Protein AF-A0A654DY50-F1 (afdb_monomer_lite)

Sequence (98 aa):
MIAIKESFAKILEQPDRVAVRDLLKSNFGELNYIDFKADWIENDKLARHILAMVNSGGGIIFIGVSEQDGKIEPSGLSSIRDKADILFEQVTTEQLRV

Structure (mmCIF, N/CA/C/O backbone):
data_AF-A0A654DY50-F1
#
_entry.id   AF-A0A654DY50-F1
#
loop_
_atom_site.group_PDB
_atom_site.id
_atom_site.type_symbol
_atom_site.label_atom_id
_atom_site.label_alt_id
_atom_site.label_comp_id
_atom_site.label_asym_id
_atom_site.label_entity_id
_atom_site.label_seq_id
_atom_site.pdbx_PDB_ins_code
_atom_site.Cartn_x
_atom_site.Cartn_y
_atom_site.Cartn_z
_atom_site.occupancy
_atom_site.B_iso_or_equiv
_atom_site.auth_seq_id
_atom_site.auth_comp_id
_atom_site.auth_asym_id
_atom_site.auth_atom_id
_atom_site.pdbx_PDB_model_num
ATOM 1 N N . MET A 1 1 ? 9.186 14.933 2.533 1.00 51.34 1 MET A N 1
ATOM 2 C CA . MET A 1 1 ? 9.339 13.760 1.640 1.00 51.34 1 MET A CA 1
ATOM 3 C C . MET A 1 1 ? 9.972 12.549 2.338 1.00 51.34 1 MET A C 1
ATOM 5 O O . MET A 1 1 ? 9.458 11.461 2.153 1.00 51.34 1 MET A O 1
ATOM 9 N N . ILE A 1 2 ? 11.008 12.713 3.178 1.00 57.84 2 ILE A N 1
ATOM 10 C CA . ILE A 1 2 ? 11.670 11.614 3.929 1.00 57.84 2 ILE A CA 1
ATOM 11 C C . ILE A 1 2 ? 10.792 11.024 5.057 1.00 57.84 2 ILE A C 1
ATOM 13 O O . ILE A 1 2 ? 10.810 9.823 5.291 1.00 57.84 2 ILE A O 1
ATOM 17 N N . ALA A 1 3 ? 9.956 11.840 5.707 1.00 70.38 3 ALA A N 1
ATOM 18 C CA . ALA A 1 3 ? 9.257 11.450 6.938 1.00 70.38 3 ALA A CA 1
ATOM 19 C C . ALA A 1 3 ? 8.345 10.211 6.821 1.00 70.38 3 ALA A C 1
ATOM 21 O O . ALA A 1 3 ? 8.324 9.394 7.732 1.00 70.38 3 ALA A O 1
ATOM 22 N N . ILE A 1 4 ? 7.610 10.042 5.717 1.00 74.81 4 ILE A N 1
ATOM 23 C CA . ILE A 1 4 ? 6.643 8.941 5.585 1.00 74.81 4 ILE A CA 1
ATOM 24 C C . ILE A 1 4 ? 7.289 7.600 5.245 1.00 74.81 4 ILE A C 1
ATOM 26 O O . ILE A 1 4 ? 6.883 6.583 5.796 1.00 74.81 4 ILE A O 1
ATOM 30 N N . LYS A 1 5 ? 8.325 7.596 4.395 1.00 74.31 5 LYS A N 1
ATOM 31 C CA . LYS A 1 5 ? 9.088 6.380 4.082 1.00 74.31 5 LYS A CA 1
ATOM 32 C C . LYS A 1 5 ? 9.805 5.862 5.333 1.00 74.31 5 LYS A C 1
ATOM 34 O O . LYS A 1 5 ? 9.758 4.668 5.591 1.00 74.31 5 LYS A O 1
ATOM 39 N N . GLU A 1 6 ? 10.359 6.760 6.148 1.00 79.38 6 GLU A N 1
ATOM 40 C CA . GLU A 1 6 ? 10.976 6.420 7.439 1.00 79.38 6 GLU A CA 1
ATOM 41 C C . GLU A 1 6 ? 9.953 5.923 8.472 1.00 79.38 6 GLU A C 1
ATOM 43 O O . GLU A 1 6 ? 10.180 4.914 9.138 1.00 79.38 6 GLU A O 1
ATOM 48 N N . SER A 1 7 ? 8.797 6.587 8.598 1.00 78.75 7 SER A N 1
ATOM 49 C CA . SER A 1 7 ? 7.719 6.105 9.474 1.00 78.75 7 SER A CA 1
ATOM 50 C C . SER A 1 7 ? 7.207 4.730 9.045 1.00 78.75 7 SER A C 1
ATOM 52 O O . SER A 1 7 ? 6.936 3.886 9.895 1.00 78.75 7 SER A O 1
ATOM 54 N N . PHE A 1 8 ? 7.109 4.484 7.737 1.00 80.06 8 PHE A N 1
ATOM 55 C CA . PHE A 1 8 ? 6.715 3.183 7.211 1.00 80.06 8 PHE A CA 1
ATOM 56 C C . PHE A 1 8 ? 7.801 2.121 7.420 1.00 80.06 8 PHE A C 1
ATOM 58 O O . PHE A 1 8 ? 7.479 1.007 7.814 1.00 80.06 8 PHE A O 1
ATOM 65 N N . ALA A 1 9 ? 9.082 2.461 7.247 1.00 83.75 9 ALA A N 1
ATOM 66 C CA . ALA A 1 9 ? 10.196 1.549 7.512 1.00 83.75 9 ALA A CA 1
ATOM 67 C C . ALA A 1 9 ? 10.171 1.022 8.956 1.00 83.75 9 ALA A C 1
ATOM 69 O O . ALA A 1 9 ? 10.279 -0.183 9.170 1.00 83.75 9 ALA A O 1
ATOM 70 N N . LYS A 1 10 ? 9.895 1.892 9.935 1.00 83.94 10 LYS A N 1
ATOM 71 C CA . LYS A 1 10 ? 9.726 1.487 11.343 1.00 83.94 10 LYS A CA 1
ATOM 72 C C . LYS A 1 10 ? 8.582 0.491 11.547 1.00 83.94 10 LYS A C 1
ATOM 74 O O . LYS A 1 10 ? 8.711 -0.437 12.339 1.00 83.94 10 LYS A O 1
ATOM 79 N N . ILE A 1 11 ? 7.475 0.662 10.823 1.00 84.88 11 ILE A N 1
ATOM 80 C CA . ILE A 1 11 ? 6.340 -0.274 10.858 1.00 84.88 11 ILE A CA 1
ATOM 81 C C . ILE A 1 11 ? 6.721 -1.622 10.230 1.00 84.88 11 ILE A C 1
ATOM 83 O O . ILE A 1 11 ? 6.253 -2.657 10.690 1.00 84.88 11 ILE A O 1
ATOM 87 N N . LEU A 1 12 ? 7.568 -1.638 9.198 1.00 84.44 12 LEU A N 1
ATOM 88 C CA . LEU A 1 12 ? 8.048 -2.888 8.600 1.00 84.44 12 LEU A CA 1
ATOM 89 C C . LEU A 1 12 ? 8.999 -3.652 9.532 1.00 84.44 12 LEU A C 1
ATOM 91 O O . LEU A 1 12 ? 8.974 -4.881 9.540 1.00 84.44 12 LEU A O 1
ATOM 95 N N . GLU A 1 13 ? 9.812 -2.945 10.320 1.00 87.94 13 GLU A N 1
ATOM 96 C CA . GLU A 1 13 ? 10.690 -3.553 11.330 1.00 87.94 13 GLU A CA 1
ATOM 97 C C . GLU A 1 13 ? 9.898 -4.156 12.498 1.00 87.94 13 GLU A C 1
ATOM 99 O O . GLU A 1 13 ? 10.217 -5.251 12.965 1.00 87.94 13 GLU A O 1
ATOM 104 N N . GLN A 1 14 ? 8.853 -3.461 12.960 1.00 87.56 14 GLN A N 1
ATOM 105 C CA . GLN A 1 14 ? 7.942 -3.938 14.001 1.00 87.56 14 GLN A CA 1
ATOM 106 C C . GLN A 1 14 ? 6.481 -3.688 13.604 1.00 87.56 14 GLN A C 1
ATOM 108 O O . GLN A 1 14 ? 5.926 -2.627 13.908 1.00 87.56 14 GLN A O 1
ATOM 113 N N . PRO A 1 15 ? 5.837 -4.671 12.946 1.00 83.69 15 PRO A N 1
ATOM 114 C CA . PRO A 1 15 ? 4.447 -4.554 12.531 1.00 83.69 15 PRO A CA 1
ATOM 115 C C . PRO A 1 15 ? 3.514 -4.403 13.734 1.00 83.69 15 PRO A C 1
ATOM 117 O O . PRO A 1 15 ? 3.334 -5.332 14.519 1.00 83.69 15 PRO A O 1
ATOM 120 N N . ASP A 1 16 ? 2.886 -3.235 13.854 1.00 84.69 16 ASP A N 1
ATOM 121 C CA . ASP A 1 16 ? 1.910 -2.936 14.898 1.00 84.69 16 ASP A CA 1
ATOM 122 C C . ASP A 1 16 ? 0.645 -2.292 14.315 1.00 84.69 16 ASP A C 1
ATOM 124 O O . ASP A 1 16 ? 0.687 -1.344 13.524 1.00 84.69 16 ASP A O 1
ATOM 128 N N . ARG A 1 17 ? -0.514 -2.801 14.744 1.00 83.00 17 ARG A N 1
ATOM 129 C CA . ARG A 1 17 ? -1.826 -2.334 14.281 1.00 83.00 17 ARG A CA 1
ATOM 130 C C . ARG A 1 17 ? -2.060 -0.869 14.645 1.00 83.00 17 ARG A C 1
ATOM 132 O O . ARG A 1 17 ? -2.685 -0.148 13.865 1.00 83.00 17 ARG A O 1
ATOM 139 N N . VAL A 1 18 ? -1.631 -0.444 15.835 1.00 83.31 18 VAL A N 1
ATOM 140 C CA . VAL A 1 18 ? -1.830 0.937 16.295 1.00 83.31 18 VAL A CA 1
ATOM 141 C C . VAL A 1 18 ? -0.974 1.882 15.459 1.00 83.31 18 VAL A C 1
ATOM 143 O O . VAL A 1 18 ? -1.514 2.843 14.917 1.00 83.31 18 VAL A O 1
ATOM 146 N N . ALA A 1 19 ? 0.296 1.542 15.239 1.00 82.31 19 ALA A N 1
ATOM 147 C CA . ALA A 1 19 ? 1.207 2.303 14.392 1.00 82.31 19 ALA A CA 1
ATOM 148 C C . ALA A 1 19 ? 0.692 2.460 12.950 1.00 82.31 19 ALA A C 1
ATOM 150 O O . ALA A 1 19 ? 0.694 3.571 12.420 1.00 82.31 19 ALA A O 1
ATOM 151 N N . VAL A 1 20 ? 0.180 1.389 12.329 1.00 82.38 20 VAL A N 1
ATOM 152 C CA . VAL A 1 20 ? -0.421 1.461 10.982 1.00 82.38 20 VAL A CA 1
ATOM 153 C C . VAL A 1 20 ? -1.646 2.373 10.970 1.00 82.38 20 VAL A C 1
ATOM 155 O O . VAL A 1 20 ? -1.766 3.241 10.110 1.00 82.38 20 VAL A O 1
ATOM 158 N N . ARG A 1 21 ? -2.560 2.218 11.934 1.00 80.25 21 ARG A N 1
ATOM 159 C CA . ARG A 1 21 ? -3.764 3.057 12.021 1.00 80.25 21 ARG A CA 1
ATOM 160 C C . ARG A 1 21 ? -3.411 4.533 12.193 1.00 80.25 21 ARG A C 1
ATOM 162 O O . ARG A 1 21 ? -4.045 5.388 11.581 1.00 80.25 21 ARG A O 1
ATOM 169 N N . ASP A 1 22 ? -2.446 4.832 13.049 1.00 81.81 22 ASP A N 1
ATOM 170 C CA . ASP A 1 22 ? -2.067 6.204 13.362 1.00 81.81 22 ASP A CA 1
ATOM 171 C C . ASP A 1 22 ? -1.305 6.843 12.181 1.00 81.81 22 ASP A C 1
ATOM 173 O O . ASP A 1 22 ? -1.517 8.021 11.882 1.00 81.81 22 ASP A O 1
ATOM 177 N N . LEU A 1 23 ? -0.538 6.047 11.418 1.00 80.81 23 LEU A N 1
ATOM 178 C CA . LEU A 1 23 ? 0.007 6.453 10.119 1.00 80.81 23 LEU A CA 1
ATOM 179 C C . LEU A 1 23 ? -1.120 6.830 9.143 1.00 80.81 23 LEU A C 1
ATOM 181 O O . LEU A 1 23 ? -1.102 7.926 8.596 1.00 80.81 23 LEU A O 1
ATOM 185 N N . LEU A 1 24 ? -2.132 5.976 8.961 1.00 78.88 24 LEU A N 1
ATOM 186 C CA . LEU A 1 24 ? -3.244 6.249 8.035 1.00 78.88 24 LEU A CA 1
ATOM 187 C C . LEU A 1 24 ? -4.059 7.494 8.436 1.00 78.88 24 LEU A C 1
ATOM 189 O O . LEU A 1 24 ? -4.489 8.260 7.580 1.00 78.88 24 LEU A O 1
ATOM 193 N N . LYS A 1 25 ? -4.222 7.746 9.741 1.00 77.44 25 LYS A N 1
ATOM 194 C CA . LYS A 1 25 ? -4.919 8.933 10.275 1.00 77.44 25 LYS A CA 1
ATOM 195 C C . LYS A 1 25 ? -4.157 10.242 10.118 1.00 77.44 25 LYS A C 1
ATOM 197 O O . LYS A 1 25 ? -4.739 11.304 10.322 1.00 77.44 25 LYS A O 1
ATOM 202 N N . SER A 1 26 ? -2.874 10.194 9.776 1.00 73.25 26 SER A N 1
ATOM 203 C CA . SER A 1 26 ? -2.044 11.394 9.660 1.00 73.25 26 SER A CA 1
ATOM 204 C C . SER A 1 26 ? -2.355 12.231 8.399 1.00 73.25 26 SER A C 1
ATOM 206 O O . SER A 1 26 ? -1.619 13.168 8.103 1.00 73.25 26 SER A O 1
ATOM 208 N N . ASN A 1 27 ? -3.467 11.947 7.698 1.00 56.69 27 ASN A N 1
ATOM 209 C CA . ASN A 1 27 ? -3.996 12.686 6.542 1.00 56.69 27 ASN A CA 1
ATOM 210 C C . ASN A 1 27 ? -2.967 12.878 5.422 1.00 56.69 27 ASN A C 1
ATOM 212 O O . ASN A 1 27 ? -2.767 13.974 4.896 1.00 56.69 27 ASN A O 1
ATOM 216 N N . PHE A 1 28 ? -2.321 11.784 5.038 1.00 64.56 28 PHE A N 1
ATOM 217 C CA . PHE A 1 28 ? -1.654 11.696 3.750 1.00 64.56 28 PHE A CA 1
ATOM 218 C C . PHE A 1 28 ? -2.749 11.333 2.749 1.00 64.56 28 PHE A C 1
ATOM 220 O O . PHE A 1 28 ? -3.131 10.176 2.720 1.00 64.56 28 PHE A O 1
ATOM 227 N N . GLY A 1 29 ? -3.329 12.279 2.006 1.00 59.50 29 GLY A N 1
ATOM 228 C CA . GLY A 1 29 ? -4.240 11.907 0.906 1.00 59.50 29 GLY A CA 1
ATOM 229 C C . GLY A 1 29 ? -3.536 11.027 -0.142 1.00 59.50 29 GLY A C 1
ATOM 230 O O . GLY A 1 29 ? -2.387 10.622 0.062 1.00 59.50 29 GLY A O 1
ATOM 231 N N . GLU A 1 30 ? -4.154 10.782 -1.300 1.00 57.91 30 GLU A N 1
ATOM 232 C CA . GLU A 1 30 ? -3.422 10.187 -2.429 1.00 57.91 30 GLU A CA 1
ATOM 233 C C . GLU A 1 30 ? -2.218 11.070 -2.794 1.00 57.91 30 GLU A C 1
ATOM 235 O O . GLU A 1 30 ? -2.330 12.195 -3.288 1.00 57.91 30 GLU A O 1
ATOM 240 N N . LEU A 1 31 ? -1.026 10.563 -2.503 1.00 70.94 31 LEU A N 1
ATOM 241 C CA . LEU A 1 31 ? 0.232 11.138 -2.951 1.00 70.94 31 LEU A CA 1
ATOM 242 C C . LEU A 1 31 ? 0.718 10.269 -4.104 1.00 70.94 31 LEU A C 1
ATOM 244 O O . LEU A 1 31 ? 0.493 9.067 -4.099 1.00 70.94 31 LEU A O 1
ATOM 248 N N . ASN A 1 32 ? 1.479 10.824 -5.048 1.00 70.50 32 ASN A N 1
ATOM 249 C CA . ASN A 1 32 ? 1.966 10.073 -6.223 1.00 70.50 32 ASN A CA 1
ATOM 250 C C . ASN A 1 32 ? 2.756 8.782 -5.896 1.00 70.50 32 ASN A C 1
ATOM 252 O O . ASN A 1 32 ? 3.068 8.003 -6.790 1.00 70.50 32 ASN A O 1
ATOM 256 N N . TYR A 1 33 ? 3.130 8.580 -4.632 1.00 77.69 33 TYR A N 1
ATOM 257 C CA . TYR A 1 33 ? 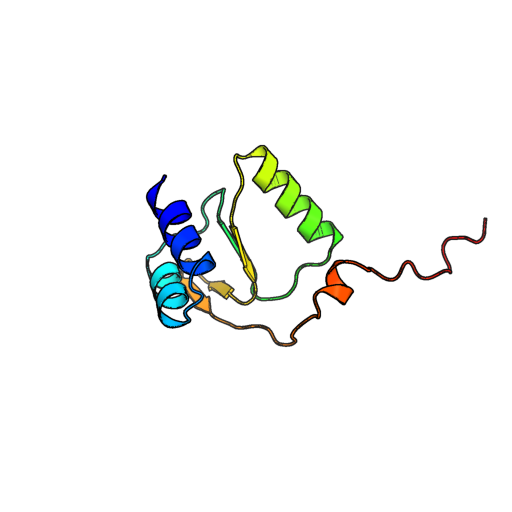3.894 7.443 -4.130 1.00 77.69 33 TYR A CA 1
ATOM 258 C C . TYR A 1 33 ? 3.133 6.607 -3.081 1.00 77.69 33 TYR A C 1
ATOM 260 O O . TYR A 1 33 ? 3.743 5.733 -2.462 1.00 77.69 33 TYR A O 1
ATOM 268 N N . ILE A 1 34 ? 1.841 6.872 -2.850 1.00 84.19 34 ILE A N 1
ATOM 269 C CA . ILE A 1 34 ? 0.964 6.089 -1.967 1.00 84.19 34 ILE A CA 1
ATOM 270 C C . ILE A 1 34 ? -0.346 5.824 -2.692 1.00 84.19 34 ILE A C 1
ATOM 272 O O . ILE A 1 34 ? -1.003 6.760 -3.129 1.00 84.19 34 ILE A O 1
ATOM 276 N N . ASP A 1 35 ? -0.722 4.554 -2.786 1.00 85.94 35 ASP A N 1
ATOM 277 C CA . ASP A 1 35 ? -1.989 4.138 -3.380 1.00 85.94 35 ASP A CA 1
ATOM 278 C C . ASP A 1 35 ? -2.790 3.308 -2.367 1.00 85.94 35 ASP A C 1
ATOM 280 O O . ASP A 1 35 ? -2.229 2.441 -1.683 1.00 85.94 35 ASP A O 1
ATOM 284 N N . PHE A 1 36 ? -4.092 3.579 -2.265 1.00 87.62 36 PHE A N 1
ATOM 285 C CA . PHE A 1 36 ? -5.023 2.887 -1.376 1.00 87.62 36 PHE A CA 1
ATOM 286 C C . PHE A 1 36 ? -5.987 2.032 -2.195 1.00 87.62 36 PHE A C 1
ATOM 288 O O . PHE A 1 36 ? -6.569 2.468 -3.190 1.00 87.62 36 PHE A O 1
ATOM 295 N N . LYS A 1 37 ? -6.150 0.774 -1.789 1.00 88.81 37 LYS A N 1
ATOM 296 C CA . LYS A 1 37 ? -7.039 -0.185 -2.443 1.00 88.81 37 LYS A CA 1
ATOM 297 C C . LYS A 1 37 ? -7.863 -0.910 -1.393 1.00 88.81 37 LYS A C 1
ATOM 299 O O . LYS A 1 37 ? -7.319 -1.517 -0.472 1.00 88.81 37 LYS A O 1
ATOM 304 N N . ALA A 1 38 ? -9.183 -0.871 -1.553 1.00 90.38 38 ALA A N 1
ATOM 305 C CA . ALA A 1 38 ? -10.110 -1.519 -0.628 1.00 90.38 38 ALA A CA 1
ATOM 306 C C . ALA A 1 38 ? -9.991 -3.052 -0.673 1.00 90.38 38 ALA A C 1
ATOM 308 O O . ALA A 1 38 ? -10.056 -3.701 0.364 1.00 90.38 38 ALA A O 1
ATOM 309 N N . ASP A 1 39 ? -9.742 -3.609 -1.858 1.00 91.12 39 ASP A N 1
ATOM 310 C CA . ASP A 1 39 ? -9.668 -5.048 -2.108 1.00 91.12 39 ASP A CA 1
ATOM 311 C C . ASP A 1 39 ? -8.409 -5.427 -2.895 1.00 91.12 39 ASP A C 1
ATOM 313 O O . ASP A 1 39 ? -7.645 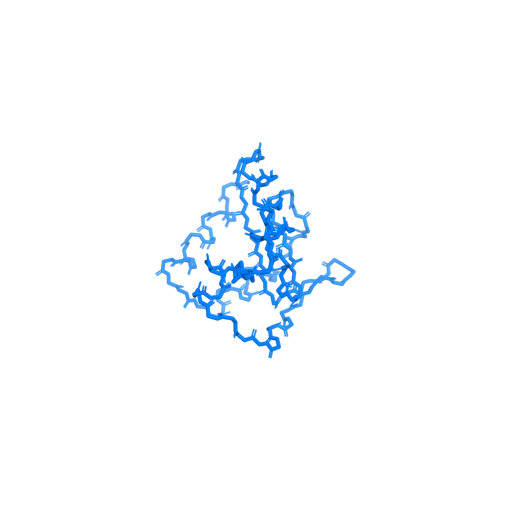-4.578 -3.366 1.00 91.12 39 ASP A O 1
ATOM 317 N N . TRP A 1 40 ? -8.201 -6.736 -3.045 1.00 88.75 40 TRP A N 1
ATOM 318 C CA . TRP A 1 40 ? -7.144 -7.286 -3.883 1.00 88.75 40 TRP A CA 1
ATOM 319 C C . TRP A 1 40 ? -7.214 -6.765 -5.319 1.00 88.75 40 TRP A C 1
ATOM 321 O O . TRP A 1 40 ? -8.267 -6.755 -5.954 1.00 88.75 40 TRP A O 1
ATOM 331 N N . ILE A 1 41 ? -6.048 -6.405 -5.842 1.00 88.06 41 ILE A N 1
ATOM 332 C CA . ILE A 1 41 ? -5.862 -6.005 -7.232 1.00 88.06 41 ILE A CA 1
ATOM 333 C C . ILE A 1 41 ? -5.581 -7.264 -8.065 1.00 88.06 41 ILE A C 1
ATOM 335 O O . ILE A 1 41 ? -4.881 -8.170 -7.609 1.00 88.06 41 ILE A O 1
ATOM 339 N N . GLU A 1 42 ? -6.107 -7.323 -9.286 1.00 87.38 42 GLU A N 1
ATOM 340 C CA . GLU A 1 42 ? -5.696 -8.325 -10.279 1.00 87.38 42 GLU A CA 1
ATOM 341 C C . GLU A 1 42 ? -4.194 -8.193 -10.583 1.00 87.38 42 GLU A C 1
ATOM 343 O O . GLU A 1 42 ? -3.635 -7.092 -10.547 1.00 87.38 42 GLU A O 1
ATOM 348 N N . ASN A 1 43 ? -3.525 -9.311 -10.864 1.00 84.00 43 ASN A N 1
ATOM 349 C CA . ASN A 1 43 ? -2.064 -9.353 -10.963 1.00 84.00 43 ASN A CA 1
ATOM 350 C C . ASN A 1 43 ? -1.517 -8.444 -12.073 1.00 84.00 43 ASN A C 1
ATOM 352 O O . ASN A 1 43 ? -0.505 -7.767 -11.884 1.00 84.00 43 ASN A O 1
ATOM 356 N N . ASP A 1 44 ? -2.200 -8.379 -13.215 1.00 87.31 44 ASP A N 1
ATOM 357 C CA . ASP A 1 44 ? -1.826 -7.535 -14.349 1.00 87.31 44 ASP A CA 1
ATOM 358 C C . ASP A 1 44 ? -1.894 -6.039 -13.995 1.00 87.31 44 ASP A C 1
ATOM 360 O O . ASP A 1 44 ? -0.996 -5.262 -14.333 1.00 87.31 44 ASP A O 1
ATOM 364 N N . LYS A 1 45 ? -2.932 -5.631 -13.262 1.00 89.12 45 LYS A N 1
ATOM 365 C CA . LYS A 1 45 ? -3.100 -4.270 -12.750 1.00 89.12 45 LYS A CA 1
ATOM 366 C C . LYS A 1 45 ? -2.066 -3.969 -11.673 1.00 89.12 45 LYS A C 1
ATOM 368 O O . LYS A 1 45 ? -1.426 -2.919 -11.734 1.00 89.12 45 LYS A O 1
ATOM 373 N N . LEU A 1 46 ? -1.841 -4.891 -10.736 1.00 88.06 46 LEU A N 1
ATOM 374 C CA . LEU A 1 46 ? -0.822 -4.749 -9.696 1.00 88.06 46 LEU A CA 1
ATOM 375 C C . LEU A 1 46 ? 0.570 -4.544 -10.310 1.00 88.06 46 LEU A C 1
ATOM 377 O O . LEU A 1 46 ? 1.284 -3.627 -9.908 1.00 88.06 46 LEU A O 1
ATOM 381 N N . ALA A 1 47 ? 0.931 -5.324 -11.333 1.00 89.19 47 ALA A N 1
ATOM 382 C CA . ALA A 1 47 ? 2.199 -5.176 -12.041 1.00 89.19 47 ALA A CA 1
ATOM 383 C C . ALA A 1 47 ? 2.355 -3.779 -12.667 1.00 89.19 47 ALA A C 1
ATOM 385 O O . ALA A 1 47 ? 3.418 -3.165 -12.556 1.00 89.19 47 ALA A O 1
ATOM 386 N N . ARG A 1 48 ? 1.292 -3.232 -13.275 1.00 89.94 48 ARG A N 1
ATOM 387 C CA . ARG A 1 48 ? 1.302 -1.863 -13.824 1.00 89.94 48 ARG A CA 1
ATOM 388 C C . ARG A 1 48 ? 1.478 -0.808 -12.733 1.00 89.94 48 ARG A C 1
ATOM 390 O O . ARG A 1 48 ? 2.279 0.105 -12.923 1.00 89.94 48 ARG A O 1
ATOM 397 N N . HIS A 1 49 ? 0.783 -0.943 -11.601 1.00 88.62 49 HIS A N 1
ATOM 398 C CA . HIS A 1 49 ? 0.946 -0.040 -10.457 1.00 88.62 49 HIS A CA 1
ATOM 399 C C . HIS A 1 49 ? 2.383 -0.069 -9.923 1.00 88.62 49 HIS A C 1
ATOM 401 O O . HIS A 1 49 ? 2.994 0.985 -9.755 1.00 88.62 49 HIS A O 1
ATOM 407 N N . ILE A 1 50 ? 2.962 -1.261 -9.741 1.00 88.75 50 ILE A N 1
ATOM 408 C CA . ILE A 1 50 ? 4.353 -1.421 -9.293 1.00 88.75 50 ILE A CA 1
ATOM 409 C C . ILE A 1 50 ? 5.322 -0.756 -10.278 1.00 88.75 50 ILE A C 1
ATOM 411 O O . ILE A 1 50 ? 6.174 0.025 -9.857 1.00 88.75 50 ILE A O 1
ATOM 415 N N . LEU A 1 51 ? 5.182 -1.013 -11.583 1.00 90.81 51 LEU A N 1
ATOM 416 C CA . LEU A 1 51 ? 6.033 -0.401 -12.610 1.00 90.81 51 LEU A CA 1
ATOM 417 C C . LEU A 1 51 ? 5.940 1.130 -12.592 1.00 90.81 51 LEU A C 1
ATOM 419 O O . LEU A 1 51 ? 6.967 1.810 -12.632 1.00 90.81 51 LEU A O 1
ATOM 423 N N . ALA A 1 52 ? 4.727 1.678 -12.491 1.00 88.88 52 ALA A N 1
ATOM 424 C CA . ALA A 1 52 ? 4.511 3.119 -12.409 1.00 88.88 52 ALA A CA 1
ATOM 425 C C . ALA A 1 52 ? 5.177 3.730 -11.161 1.00 88.88 52 ALA A C 1
ATOM 427 O O . ALA A 1 52 ? 5.846 4.763 -11.257 1.00 88.88 52 ALA A O 1
ATOM 428 N N . MET A 1 53 ? 5.061 3.064 -10.006 1.00 88.19 53 MET A N 1
ATOM 429 C CA . MET A 1 53 ? 5.687 3.511 -8.759 1.00 88.19 53 MET A CA 1
ATOM 430 C C . MET A 1 53 ? 7.211 3.452 -8.828 1.00 88.19 53 MET A C 1
ATOM 432 O O . MET A 1 53 ? 7.874 4.419 -8.458 1.00 88.19 53 MET A O 1
ATOM 436 N N . VAL A 1 54 ? 7.789 2.356 -9.326 1.00 89.19 54 VAL A N 1
ATOM 437 C CA . VAL A 1 54 ? 9.248 2.199 -9.457 1.00 89.19 54 VAL A CA 1
ATOM 438 C C . VAL A 1 54 ? 9.833 3.285 -10.360 1.00 89.19 54 VAL A C 1
ATOM 440 O O . VAL A 1 54 ? 10.812 3.927 -9.978 1.00 89.19 54 VAL A O 1
ATOM 443 N N . ASN A 1 55 ? 9.180 3.576 -11.488 1.00 89.62 55 ASN A N 1
ATOM 444 C CA . ASN A 1 55 ? 9.586 4.655 -12.396 1.00 89.62 55 ASN A CA 1
ATOM 445 C C . ASN A 1 55 ? 9.484 6.059 -11.771 1.00 89.62 55 ASN A C 1
ATOM 447 O O . ASN A 1 55 ? 10.068 7.004 -12.296 1.00 89.62 55 ASN A O 1
ATOM 451 N N . SER A 1 56 ? 8.783 6.195 -10.642 1.00 84.62 56 SER A N 1
ATOM 452 C CA . SER A 1 56 ? 8.548 7.461 -9.937 1.00 84.62 56 SER A CA 1
ATOM 453 C C . SER A 1 56 ? 9.297 7.562 -8.597 1.00 84.62 56 SER A C 1
ATOM 455 O O . SER A 1 56 ? 8.968 8.403 -7.762 1.00 84.62 56 SER A O 1
ATOM 457 N N . GLY A 1 57 ? 10.314 6.719 -8.366 1.00 82.69 57 GLY A N 1
ATOM 458 C CA . GLY A 1 57 ? 11.104 6.725 -7.123 1.00 82.69 57 GLY A CA 1
ATOM 459 C C . GLY A 1 57 ? 10.560 5.810 -6.017 1.00 82.69 57 GLY A C 1
ATOM 460 O O . GLY A 1 57 ? 10.879 5.992 -4.833 1.00 82.69 57 GLY A O 1
ATOM 461 N N . GLY A 1 58 ? 9.746 4.828 -6.406 1.00 85.50 58 GLY A N 1
ATOM 462 C CA . GLY A 1 58 ? 9.116 3.844 -5.533 1.00 85.50 58 GLY A CA 1
ATOM 463 C C . GLY A 1 58 ? 7.904 4.390 -4.779 1.00 85.50 58 GLY A C 1
ATOM 464 O O . GLY A 1 58 ? 7.637 5.591 -4.763 1.00 85.50 58 GLY A O 1
ATOM 465 N N . GLY A 1 59 ? 7.189 3.494 -4.105 1.00 86.44 59 GLY A N 1
ATOM 466 C CA . GLY A 1 59 ? 5.972 3.844 -3.385 1.00 86.44 59 GLY A CA 1
ATOM 467 C C . GLY A 1 59 ? 5.489 2.740 -2.458 1.00 86.44 59 GLY A C 1
ATOM 468 O O . GLY A 1 59 ? 6.177 1.740 -2.247 1.00 86.44 59 GLY A O 1
ATOM 469 N N . ILE A 1 60 ? 4.314 2.964 -1.885 1.00 86.25 60 ILE A N 1
ATOM 470 C CA . ILE A 1 60 ? 3.641 2.055 -0.962 1.00 86.25 60 ILE A CA 1
ATOM 471 C C . ILE A 1 60 ? 2.222 1.832 -1.485 1.00 86.25 60 ILE A C 1
ATOM 473 O O . ILE A 1 60 ? 1.533 2.789 -1.830 1.00 86.25 60 ILE A O 1
ATOM 477 N N . ILE A 1 61 ? 1.782 0.576 -1.522 1.00 87.38 61 ILE A N 1
ATOM 478 C CA . ILE A 1 61 ? 0.391 0.215 -1.811 1.00 87.38 61 ILE A CA 1
ATOM 479 C C . ILE A 1 61 ? -0.211 -0.349 -0.529 1.00 87.38 61 ILE A C 1
ATOM 481 O O . ILE A 1 61 ? 0.291 -1.340 0.007 1.00 87.38 61 ILE A O 1
ATOM 485 N N . PHE A 1 62 ? -1.284 0.267 -0.045 1.00 87.12 62 PHE A N 1
ATOM 486 C CA . PHE A 1 62 ? -2.083 -0.250 1.060 1.00 87.12 62 PHE A CA 1
ATOM 487 C C . PHE A 1 62 ? -3.288 -1.004 0.504 1.00 87.12 62 PHE A C 1
ATOM 489 O O . PHE A 1 62 ? -4.096 -0.439 -0.228 1.00 87.12 62 PHE A O 1
ATOM 496 N N . ILE A 1 63 ? -3.411 -2.278 0.871 1.00 88.94 63 ILE A N 1
ATOM 497 C CA . ILE A 1 63 ? -4.534 -3.141 0.491 1.00 88.94 63 ILE A CA 1
ATOM 498 C C . ILE A 1 63 ? -5.413 -3.365 1.729 1.00 88.94 63 ILE A C 1
ATOM 500 O O . ILE A 1 63 ? -4.893 -3.578 2.825 1.00 88.94 63 ILE A O 1
ATOM 504 N N . GLY A 1 64 ? -6.733 -3.323 1.562 1.00 89.06 64 GLY A N 1
ATOM 505 C CA . GLY A 1 64 ? -7.692 -3.362 2.668 1.00 89.06 64 GLY A CA 1
ATOM 506 C C . GLY A 1 64 ? -7.965 -1.988 3.278 1.00 89.06 64 GLY A C 1
ATOM 507 O O . GLY A 1 64 ? -8.285 -1.885 4.465 1.00 89.06 64 GLY A O 1
ATOM 508 N N . VAL A 1 65 ? -7.773 -0.926 2.496 1.00 88.06 65 VAL A N 1
ATOM 509 C CA . VAL A 1 65 ? -8.015 0.456 2.911 1.00 88.06 65 VAL A CA 1
ATOM 510 C C . VAL A 1 65 ? -8.785 1.163 1.805 1.00 88.06 65 VAL A C 1
ATOM 512 O O . VAL A 1 65 ? -8.319 1.235 0.670 1.00 88.06 65 VAL A O 1
ATOM 515 N N . SER A 1 66 ? -9.969 1.670 2.129 1.00 86.88 66 SER A N 1
ATOM 516 C CA . SER A 1 66 ? -10.794 2.446 1.212 1.00 86.88 66 SER A CA 1
ATOM 517 C C . SER A 1 66 ? -10.550 3.935 1.396 1.00 86.88 66 SER A C 1
ATOM 519 O O . SER A 1 66 ? -10.413 4.411 2.523 1.00 86.88 66 SER A O 1
ATOM 521 N N . GLU A 1 67 ? -10.580 4.670 0.294 1.00 81.38 67 GLU A N 1
ATOM 522 C CA . GLU A 1 67 ? -10.630 6.124 0.307 1.00 81.38 67 GLU A CA 1
ATOM 523 C C . GLU A 1 67 ? -12.005 6.591 -0.171 1.00 81.38 67 GLU A C 1
ATOM 525 O O . GLU A 1 67 ? -12.457 6.218 -1.254 1.00 81.38 67 GLU A O 1
ATOM 530 N N . GLN A 1 68 ? -12.691 7.376 0.658 1.00 79.31 68 GLN A N 1
ATOM 531 C CA . GLN A 1 68 ? -13.965 8.013 0.321 1.00 79.31 68 GLN A CA 1
ATOM 532 C C . GLN A 1 68 ? -13.891 9.487 0.706 1.00 79.31 68 GLN A C 1
ATOM 534 O O . GLN A 1 68 ? -13.618 9.816 1.858 1.00 79.31 68 GLN A O 1
ATOM 539 N N . ASP A 1 69 ? -14.106 10.382 -0.259 1.00 74.44 69 ASP A N 1
ATOM 540 C CA . ASP A 1 69 ? -14.103 11.838 -0.053 1.00 74.44 69 ASP A CA 1
ATOM 541 C C . ASP A 1 69 ? -12.841 12.371 0.664 1.00 74.44 69 ASP A C 1
ATOM 543 O O . ASP A 1 69 ? -12.909 13.258 1.518 1.00 74.44 69 ASP A O 1
ATOM 547 N N . GLY A 1 70 ? -11.672 11.797 0.348 1.00 72.00 70 GLY A N 1
ATOM 548 C CA . GLY A 1 70 ? -10.385 12.148 0.963 1.00 72.00 70 GLY A CA 1
ATOM 549 C C . GLY A 1 70 ? -10.205 11.644 2.400 1.00 72.00 70 GLY A C 1
ATOM 550 O O . GLY A 1 70 ? -9.232 12.008 3.064 1.00 72.00 70 GLY A O 1
ATOM 551 N N . LYS A 1 71 ? -11.130 10.818 2.907 1.00 77.44 71 LYS A N 1
ATOM 552 C CA . LYS A 1 71 ? -10.972 10.081 4.162 1.00 77.44 71 LYS A CA 1
ATOM 553 C C . LYS A 1 71 ? -10.505 8.664 3.890 1.00 77.44 71 LYS A C 1
ATOM 555 O O . LYS A 1 71 ? -11.096 7.936 3.098 1.00 77.44 71 LYS A O 1
ATOM 560 N N . ILE A 1 72 ? -9.478 8.275 4.632 1.00 82.50 72 ILE A N 1
ATOM 561 C CA . ILE A 1 72 ? -8.896 6.941 4.596 1.00 82.50 72 ILE A CA 1
ATOM 562 C C . ILE A 1 72 ? -9.558 6.099 5.684 1.00 82.50 72 ILE A C 1
ATOM 564 O O . ILE A 1 72 ? -9.431 6.388 6.878 1.00 82.50 72 ILE A O 1
ATOM 568 N N . GLU A 1 73 ? -10.245 5.040 5.273 1.00 83.00 73 GLU A N 1
ATOM 569 C CA . GLU A 1 73 ? -10.948 4.118 6.158 1.00 83.00 73 GLU A CA 1
ATOM 570 C C . GLU A 1 73 ? -10.375 2.699 6.017 1.00 83.00 73 GLU A C 1
ATOM 572 O O . GLU A 1 73 ? -10.331 2.149 4.915 1.00 83.00 73 GLU A O 1
ATOM 577 N N . PRO A 1 74 ? -9.914 2.069 7.112 1.00 84.00 74 PRO A N 1
ATOM 578 C CA . PRO A 1 74 ? -9.436 0.694 7.063 1.00 84.00 74 PRO A CA 1
ATOM 579 C C . PRO A 1 74 ? -10.629 -0.263 6.913 1.00 84.00 74 PRO A C 1
ATOM 581 O O . PRO A 1 74 ? -11.283 -0.605 7.899 1.00 84.00 74 PRO A O 1
ATOM 584 N N . SER A 1 75 ? -10.899 -0.694 5.681 1.00 85.00 75 SER A N 1
ATOM 585 C CA . SER A 1 75 ? -11.976 -1.628 5.328 1.00 85.00 75 SER A CA 1
ATOM 586 C C . SER A 1 75 ? -11.626 -3.088 5.634 1.00 85.00 75 SER A C 1
ATOM 588 O O . SER A 1 75 ? -12.513 -3.917 5.827 1.00 85.00 75 SER A O 1
ATOM 590 N N . GLY A 1 76 ? -10.330 -3.405 5.712 1.00 85.56 76 GLY A N 1
ATOM 591 C CA . GLY A 1 76 ? -9.838 -4.777 5.759 1.00 85.56 76 GLY A CA 1
ATOM 592 C C . GLY A 1 76 ? -10.038 -5.505 4.428 1.00 85.56 76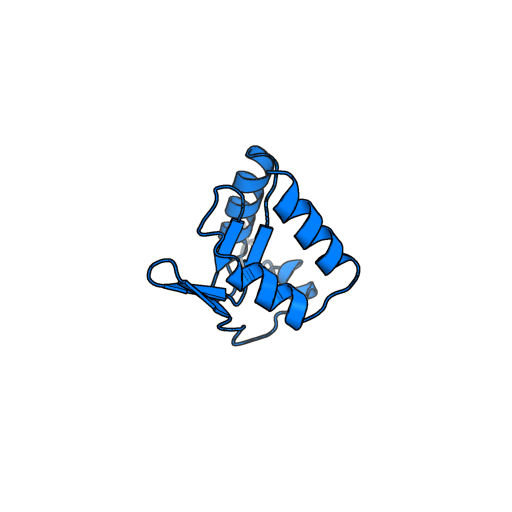 GLY A C 1
ATOM 593 O O . GLY A 1 76 ? -10.486 -4.921 3.446 1.00 85.56 76 GLY A O 1
ATOM 594 N N . LEU A 1 77 ? -9.680 -6.788 4.405 1.00 88.38 77 LEU A N 1
ATOM 595 C CA . LEU A 1 77 ? -9.851 -7.659 3.244 1.00 88.38 77 LEU A CA 1
ATOM 596 C C . LEU A 1 77 ? -10.897 -8.727 3.542 1.00 88.38 77 LEU A C 1
ATOM 598 O O . LEU A 1 77 ? -10.877 -9.342 4.607 1.00 88.38 77 LEU A O 1
ATOM 602 N N . SER A 1 78 ? -11.774 -8.976 2.572 1.00 85.50 78 SER A N 1
ATOM 603 C CA . SER A 1 78 ? -12.806 -10.019 2.643 1.00 85.50 78 SER A CA 1
ATOM 604 C C . SER A 1 78 ? -12.224 -11.438 2.681 1.00 85.50 78 SER A C 1
ATOM 606 O O . SER A 1 78 ? -12.789 -12.333 3.308 1.00 85.50 78 SER A O 1
ATOM 608 N N . SER A 1 79 ? -11.068 -11.638 2.048 1.00 85.69 79 SER A N 1
ATOM 609 C CA . SER A 1 79 ? -10.329 -12.899 2.030 1.00 85.69 79 SER A CA 1
ATOM 610 C C . SER A 1 79 ? -8.831 -12.644 2.129 1.00 85.69 79 SER A C 1
ATOM 612 O O . SER A 1 79 ? -8.317 -11.730 1.483 1.00 85.69 79 SER A O 1
ATOM 614 N N . ILE A 1 80 ? -8.114 -13.484 2.869 1.00 82.62 80 ILE A N 1
ATOM 615 C CA . ILE A 1 80 ? -6.648 -13.496 2.862 1.00 82.62 80 ILE A CA 1
ATOM 616 C C . ILE A 1 80 ? -6.205 -14.374 1.688 1.00 82.62 80 ILE A C 1
ATOM 618 O O . ILE A 1 80 ? -6.643 -15.518 1.590 1.00 82.62 80 ILE A O 1
ATOM 622 N N . ARG A 1 81 ? -5.367 -13.839 0.795 1.00 78.88 81 ARG A N 1
ATOM 623 C CA . ARG A 1 81 ? -4.683 -14.636 -0.232 1.00 78.88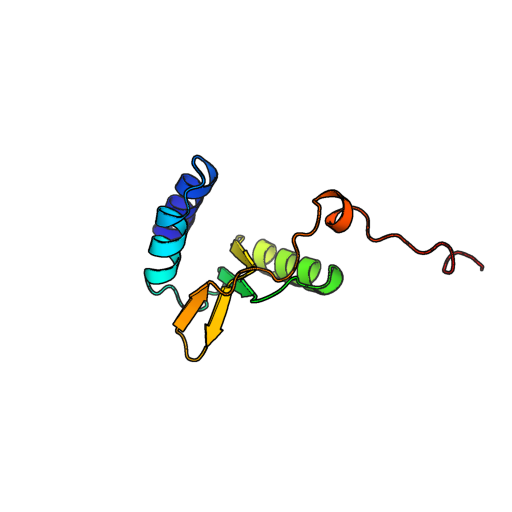 81 ARG A CA 1
ATOM 624 C C . ARG A 1 81 ? -3.367 -15.147 0.328 1.00 78.88 81 ARG A C 1
ATOM 626 O O . ARG A 1 81 ? -2.667 -14.392 1.009 1.00 78.88 81 ARG A O 1
ATOM 633 N N . ASP A 1 82 ? -3.031 -16.402 0.046 1.00 76.00 82 ASP A N 1
ATOM 634 C CA . ASP A 1 82 ? -1.712 -16.910 0.394 1.00 76.00 82 ASP A CA 1
ATOM 635 C C . ASP A 1 82 ? -0.659 -16.242 -0.503 1.00 76.00 82 ASP A C 1
ATOM 637 O O . ASP A 1 82 ? -0.923 -15.850 -1.643 1.00 76.00 82 ASP A O 1
ATOM 641 N N . LYS A 1 83 ? 0.570 -16.118 -0.002 1.00 69.56 83 LYS A N 1
ATOM 642 C CA . LYS A 1 83 ? 1.698 -15.621 -0.793 1.00 69.56 83 LYS A CA 1
ATOM 643 C C . LYS A 1 83 ? 1.931 -16.481 -2.041 1.00 69.56 83 LYS A C 1
ATOM 645 O O . LYS A 1 83 ? 2.355 -15.948 -3.065 1.00 69.56 83 LYS A O 1
ATOM 650 N N . ALA A 1 84 ? 1.668 -17.785 -1.965 1.00 69.19 84 ALA A N 1
ATOM 651 C CA . ALA A 1 84 ? 1.768 -18.695 -3.100 1.00 69.19 84 ALA A CA 1
ATOM 652 C C . ALA A 1 84 ? 0.800 -18.314 -4.233 1.00 69.19 84 ALA A C 1
ATOM 654 O O . ALA A 1 84 ? 1.200 -18.332 -5.395 1.00 69.19 84 ALA A O 1
ATOM 655 N N . ASP A 1 85 ? -0.417 -17.874 -3.908 1.00 67.25 85 ASP A N 1
ATOM 656 C CA . ASP A 1 85 ? -1.438 -17.500 -4.899 1.00 67.25 85 ASP A C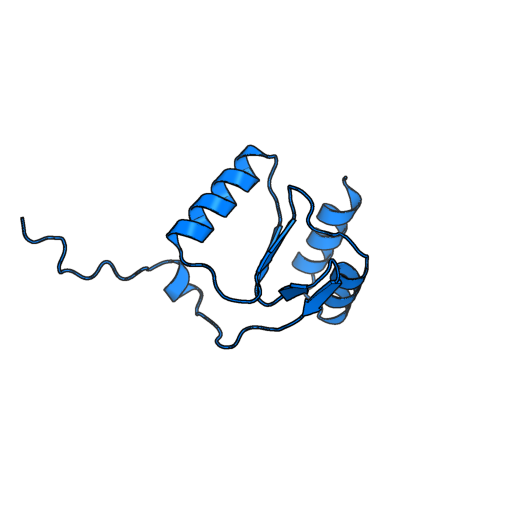A 1
ATOM 657 C C . ASP A 1 85 ? -1.073 -16.217 -5.666 1.00 67.25 85 ASP A C 1
ATOM 659 O O . ASP A 1 85 ? -1.536 -15.990 -6.780 1.00 67.25 85 ASP A O 1
ATOM 663 N N . ILE A 1 86 ? -0.219 -15.373 -5.077 1.00 63.03 86 ILE A N 1
ATOM 664 C CA . ILE A 1 86 ? 0.295 -14.146 -5.704 1.00 63.03 86 ILE A CA 1
ATOM 665 C C . ILE A 1 86 ? 1.459 -14.463 -6.658 1.00 63.03 86 ILE A C 1
ATOM 667 O O . ILE A 1 86 ? 1.663 -13.766 -7.649 1.00 63.03 86 ILE A O 1
ATOM 671 N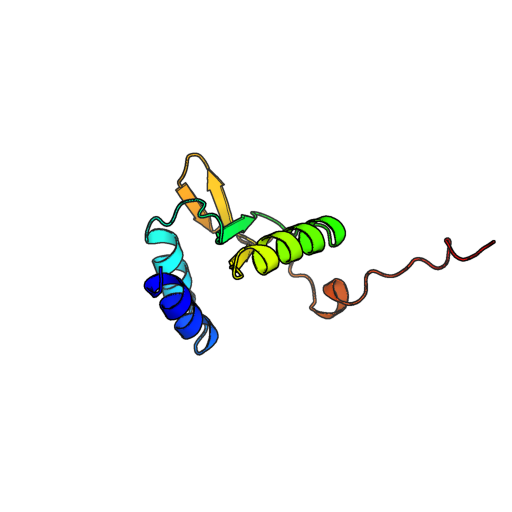 N . LEU A 1 87 ? 2.241 -15.506 -6.362 1.00 61.94 87 LEU A N 1
ATOM 672 C CA . LEU A 1 87 ? 3.419 -15.898 -7.146 1.00 61.94 87 LEU A CA 1
ATOM 673 C C . LEU A 1 87 ? 3.078 -16.830 -8.312 1.00 61.94 87 LEU A C 1
ATOM 675 O O . LEU A 1 87 ? 3.786 -16.833 -9.318 1.00 61.94 87 LEU A O 1
ATOM 679 N N . PHE A 1 88 ? 2.016 -17.618 -8.170 1.00 49.94 88 PHE A N 1
ATOM 680 C CA . PHE A 1 88 ? 1.586 -18.598 -9.153 1.00 49.94 88 PHE A CA 1
ATOM 681 C C . PHE A 1 88 ? 0.161 -18.280 -9.591 1.00 49.94 88 PHE A C 1
ATOM 683 O O . PHE A 1 88 ? -0.802 -18.900 -9.147 1.00 49.94 88 PHE A O 1
ATOM 690 N N . GLU A 1 89 ? 0.020 -17.333 -10.515 1.00 51.75 89 GLU A N 1
ATOM 691 C CA . GLU A 1 89 ? -1.159 -17.335 -11.371 1.00 51.75 89 GLU A CA 1
ATOM 692 C C . GLU A 1 89 ? -1.082 -18.645 -12.153 1.00 51.75 89 GLU A C 1
ATOM 694 O O . GLU A 1 89 ? -0.155 -18.852 -12.940 1.00 51.75 89 GLU A O 1
ATOM 699 N N . GLN A 1 90 ? -1.955 -19.600 -11.819 1.00 46.22 90 GLN A N 1
ATOM 700 C CA . GLN A 1 90 ? -2.001 -20.879 -12.509 1.00 46.22 90 GLN A CA 1
ATOM 701 C C . GLN A 1 90 ? -2.243 -20.574 -13.981 1.00 46.22 90 GLN A C 1
ATOM 703 O O . GLN A 1 90 ? -3.362 -20.264 -14.382 1.00 46.22 90 GLN A O 1
ATOM 708 N N . VAL A 1 91 ? -1.176 -20.637 -14.777 1.00 51.47 91 VAL A N 1
ATOM 709 C CA . VAL A 1 91 ? -1.269 -20.700 -16.227 1.00 51.47 91 VAL A CA 1
ATOM 710 C C . VAL A 1 91 ? -2.068 -21.964 -16.497 1.00 51.47 91 VAL A C 1
ATOM 712 O O . VAL A 1 91 ? -1.543 -23.079 -16.449 1.00 51.47 91 VAL A O 1
ATOM 715 N N . THR A 1 92 ? -3.373 -21.799 -16.681 1.00 47.72 92 THR A N 1
ATOM 716 C CA . THR A 1 92 ? -4.257 -22.877 -17.082 1.00 47.72 92 THR A CA 1
ATOM 717 C C . THR A 1 92 ? -3.680 -23.433 -18.372 1.00 47.72 92 THR A C 1
ATOM 719 O O . THR A 1 92 ? -3.429 -22.718 -19.343 1.00 47.72 92 THR A O 1
ATOM 722 N N . THR A 1 93 ? -3.407 -24.733 -18.363 1.00 51.91 93 THR A N 1
ATOM 723 C CA . THR A 1 93 ? -2.717 -25.480 -19.426 1.00 51.91 93 THR A CA 1
ATOM 724 C C . THR A 1 93 ? -3.534 -25.555 -20.732 1.00 51.91 93 THR A C 1
ATOM 726 O O . THR A 1 93 ? -3.274 -26.385 -21.597 1.00 51.91 93 THR A O 1
ATOM 729 N N . GLU A 1 94 ? -4.529 -24.685 -20.899 1.00 51.72 94 GLU A N 1
ATOM 730 C CA . GLU A 1 94 ? -5.399 -24.587 -22.067 1.00 51.72 94 GLU A CA 1
ATOM 731 C C . GLU A 1 94 ? -4.843 -23.644 -23.147 1.00 51.72 94 GLU A C 1
ATOM 733 O O . GLU A 1 94 ? -5.225 -23.760 -24.306 1.00 51.72 94 GLU A O 1
ATOM 738 N N . GLN A 1 95 ? -3.882 -22.770 -22.817 1.00 49.56 95 GLN A N 1
ATOM 739 C CA . GLN A 1 95 ? -3.271 -21.840 -23.785 1.00 49.56 95 GLN A CA 1
ATOM 740 C C . GLN A 1 95 ? -2.030 -22.387 -24.522 1.00 49.56 95 GLN A C 1
ATOM 742 O O . GLN A 1 95 ? -1.435 -21.679 -25.328 1.00 49.56 95 GLN A O 1
ATOM 747 N N . LEU A 1 96 ? -1.644 -23.649 -24.292 1.00 46.25 96 LEU A N 1
ATOM 748 C CA . LEU A 1 96 ? -0.478 -24.298 -24.922 1.00 46.25 96 LEU A CA 1
ATOM 749 C C . LEU A 1 96 ? -0.850 -25.388 -25.942 1.00 46.25 96 LEU A C 1
ATOM 751 O O . LEU A 1 96 ? -0.051 -26.277 -26.229 1.00 46.25 96 LEU A O 1
ATOM 755 N N . ARG A 1 97 ? -2.056 -25.328 -26.514 1.00 45.31 97 ARG A N 1
ATOM 756 C CA . ARG A 1 97 ? -2.385 -26.077 -27.735 1.00 45.31 97 ARG A CA 1
ATOM 757 C C . ARG A 1 97 ? -2.320 -25.135 -28.934 1.00 45.31 97 ARG A C 1
ATOM 759 O O . ARG A 1 97 ? -3.332 -24.560 -29.323 1.00 45.31 97 ARG A O 1
ATOM 766 N N . VAL A 1 98 ? -1.117 -24.985 -29.483 1.00 50.34 98 VAL A N 1
ATOM 767 C CA . VAL A 1 98 ? -0.890 -24.586 -30.880 1.00 50.34 98 VAL A CA 1
ATOM 768 C C . VAL A 1 98 ? -0.319 -25.793 -31.602 1.00 50.34 98 VAL A C 1
ATOM 770 O O . VAL A 1 98 ? 0.615 -26.404 -31.034 1.00 50.34 98 VAL A O 1
#

Radius of gyration: 16.01 Å; chains: 1; bounding box: 26×40×47 Å

Foldseek 3Di:
DPVLVVLVVVCVVPPDPVSVVVSLVVQPFDDQAEEEELEDDDLVVVVVSQVSQVVVVHHDYHYQWDDDPSHIHRNGYPDDDDPVCNVPPPPPPPVPDD

pLDDT: mean 77.35, std 13.12, range [45.31, 91.12]

Secondary structure (DSSP, 8-state):
-HHHHHHHHHHHHS--HHHHHHHHHT---SBTTEEEESSPPPHHHHHHHHHHHHHTT--EEEES-EEETTEEE----SSPPPHHHHH-----TTTT--